Protein AF-A0A3D8L7M0-F1 (afdb_monomer_lite)

Radius of gyration: 15.33 Å; chains: 1; bounding box: 35×17×42 Å

Secondary structure (DSSP, 8-state):
--HHHHHHHHHHHHHHHHHHHH--GGGS-TTSHHHHHHHHHHHHHHHHHHHHHHHHHHHHHHHH--

pLDDT: mean 83.76, std 6.87, range [54.59, 92.25]

Structure (mmCIF, N/CA/C/O backbone):
data_AF-A0A3D8L7M0-F1
#
_entry.id   AF-A0A3D8L7M0-F1
#
loop_
_atom_site.group_PDB
_atom_site.id
_atom_site.type_symbol
_atom_site.label_atom_id
_atom_site.label_alt_id
_atom_site.label_comp_id
_atom_site.label_asym_id
_atom_site.label_entity_id
_atom_site.label_seq_id
_atom_site.pdbx_PDB_ins_code
_atom_site.Cartn_x
_atom_site.Cartn_y
_atom_site.Cartn_z
_atom_site.occupancy
_atom_site.B_iso_or_equiv
_atom_site.auth_seq_id
_atom_site.auth_comp_id
_atom_site.auth_asym_id
_atom_site.auth_atom_id
_atom_site.pdbx_PDB_model_num
ATOM 1 N N . MET A 1 1 ? 7.107 2.031 -18.268 1.00 61.59 1 MET A N 1
ATOM 2 C CA . MET A 1 1 ? 6.537 2.852 -17.186 1.00 61.59 1 MET A CA 1
ATOM 3 C C . MET A 1 1 ? 7.680 3.721 -16.721 1.00 61.59 1 MET A C 1
ATOM 5 O O . MET A 1 1 ? 8.765 3.177 -16.550 1.00 61.59 1 MET A O 1
ATOM 9 N N . ASP A 1 2 ? 7.498 5.035 -16.644 1.00 77.06 2 ASP A N 1
ATOM 10 C CA . ASP A 1 2 ? 8.613 5.926 -16.320 1.00 77.06 2 ASP A CA 1
ATOM 11 C C . ASP A 1 2 ? 9.122 5.666 -14.897 1.00 77.06 2 ASP A C 1
ATOM 13 O O . ASP A 1 2 ? 8.346 5.335 -14.000 1.00 77.06 2 ASP A O 1
ATOM 17 N N . ILE A 1 3 ? 10.422 5.853 -14.664 1.00 77.25 3 ILE A N 1
ATOM 18 C CA . ILE A 1 3 ? 11.054 5.699 -13.338 1.00 77.25 3 ILE A CA 1
ATOM 19 C C . ILE A 1 3 ? 10.343 6.532 -12.258 1.00 77.25 3 ILE A C 1
ATOM 21 O O . ILE A 1 3 ? 10.220 6.100 -11.113 1.00 77.25 3 ILE A O 1
ATOM 25 N N . VAL A 1 4 ? 9.801 7.689 -12.643 1.00 82.75 4 VAL A N 1
ATOM 26 C CA . VAL A 1 4 ? 9.005 8.567 -11.774 1.00 82.75 4 VAL A CA 1
ATOM 27 C C . VAL A 1 4 ? 7.727 7.875 -11.285 1.00 82.75 4 VAL A C 1
ATOM 29 O O . VAL A 1 4 ? 7.399 7.960 -10.102 1.00 82.75 4 VAL A O 1
ATOM 32 N N . LEU A 1 5 ? 7.029 7.146 -12.161 1.00 81.81 5 LEU A N 1
ATOM 33 C CA . LEU A 1 5 ? 5.825 6.384 -11.814 1.00 81.81 5 LEU A CA 1
ATOM 34 C C . LEU A 1 5 ? 6.152 5.232 -10.859 1.00 81.81 5 LEU A C 1
ATOM 36 O O . LEU A 1 5 ? 5.431 5.021 -9.888 1.00 81.81 5 LEU A O 1
ATOM 40 N N . THR A 1 6 ? 7.268 4.536 -11.076 1.00 80.50 6 THR A N 1
ATOM 41 C CA . THR A 1 6 ? 7.712 3.457 -10.181 1.00 80.50 6 THR A CA 1
ATOM 42 C C . THR A 1 6 ? 8.020 3.982 -8.775 1.00 80.50 6 THR A C 1
ATOM 44 O O . THR A 1 6 ? 7.606 3.378 -7.786 1.00 80.50 6 THR A O 1
ATOM 47 N N . ILE A 1 7 ? 8.671 5.147 -8.666 1.00 85.62 7 ILE A N 1
ATOM 48 C CA . ILE A 1 7 ? 8.918 5.823 -7.380 1.00 85.62 7 ILE A CA 1
ATOM 49 C C . ILE A 1 7 ? 7.596 6.218 -6.703 1.00 85.62 7 ILE A C 1
ATOM 51 O O . ILE A 1 7 ? 7.429 6.009 -5.500 1.00 85.62 7 ILE A O 1
ATOM 55 N N . LEU A 1 8 ? 6.627 6.732 -7.466 1.00 87.81 8 LEU A N 1
ATOM 56 C CA . LEU A 1 8 ? 5.304 7.099 -6.952 1.00 87.81 8 LEU A CA 1
ATOM 57 C C . LEU A 1 8 ? 4.539 5.883 -6.389 1.00 87.81 8 LEU A C 1
ATOM 59 O O . LEU A 1 8 ? 3.869 5.979 -5.355 1.00 87.81 8 LEU A O 1
ATOM 63 N N . CYS A 1 9 ? 4.664 4.722 -7.038 1.00 86.94 9 CYS A N 1
ATOM 64 C CA . CYS A 1 9 ? 4.090 3.459 -6.572 1.00 86.94 9 CYS A CA 1
ATOM 65 C C . CYS A 1 9 ? 4.707 2.999 -5.244 1.00 86.94 9 CYS A C 1
ATOM 67 O O . CYS A 1 9 ? 3.972 2.613 -4.333 1.00 86.94 9 CYS A O 1
ATOM 69 N N . VAL A 1 10 ? 6.031 3.110 -5.088 1.00 88.44 10 VAL A N 1
ATOM 70 C CA . VAL A 1 10 ? 6.725 2.809 -3.821 1.00 88.44 10 VAL A CA 1
ATOM 71 C C . VAL A 1 10 ? 6.229 3.727 -2.696 1.00 88.44 10 VAL A C 1
ATOM 73 O O . VAL A 1 10 ? 5.912 3.255 -1.602 1.00 88.44 10 VAL A O 1
ATOM 76 N N . PHE A 1 11 ? 6.082 5.027 -2.971 1.00 90.69 11 PHE A N 1
ATOM 77 C CA . PHE A 1 11 ? 5.519 5.984 -2.012 1.00 90.69 11 PHE A CA 1
ATOM 78 C C . PHE A 1 11 ? 4.072 5.656 -1.626 1.00 90.69 11 PHE A C 1
ATOM 80 O O . PHE A 1 11 ? 3.704 5.768 -0.455 1.00 90.69 11 PHE A O 1
ATOM 87 N N . SER A 1 12 ? 3.258 5.208 -2.583 1.00 87.56 12 SER A N 1
ATOM 88 C CA . SER A 1 12 ? 1.868 4.811 -2.329 1.00 87.56 12 SER A CA 1
ATOM 89 C C . SER A 1 12 ? 1.771 3.605 -1.389 1.00 87.56 12 SER A C 1
ATOM 91 O O . SER A 1 12 ? 0.921 3.592 -0.499 1.00 87.56 12 SER A O 1
ATOM 93 N N . ILE A 1 13 ? 2.677 2.629 -1.516 1.00 89.19 13 ILE A N 1
ATOM 94 C CA . ILE A 1 13 ? 2.753 1.481 -0.599 1.00 89.19 13 ILE A CA 1
ATOM 95 C C . ILE A 1 13 ? 3.123 1.943 0.812 1.00 89.19 13 ILE A C 1
ATOM 97 O O . ILE A 1 13 ? 2.462 1.560 1.777 1.00 89.19 13 ILE A O 1
ATOM 101 N N . LEU A 1 14 ? 4.139 2.802 0.939 1.00 90.44 14 LEU A N 1
ATOM 102 C CA . LEU A 1 14 ? 4.558 3.377 2.223 1.00 90.44 14 LEU A CA 1
ATOM 103 C C . LEU A 1 14 ? 3.410 4.118 2.923 1.00 90.44 14 LEU A C 1
ATOM 105 O O . LEU A 1 14 ? 3.167 3.903 4.113 1.00 90.44 14 LEU A O 1
ATOM 109 N N . LEU A 1 15 ? 2.667 4.943 2.182 1.00 88.44 15 LEU A N 1
ATOM 110 C CA . LEU A 1 15 ? 1.490 5.641 2.700 1.00 88.44 15 LEU A CA 1
ATOM 111 C C . LEU A 1 15 ? 0.394 4.669 3.143 1.00 88.44 15 LEU A C 1
ATOM 113 O O . LEU A 1 15 ? -0.149 4.825 4.237 1.00 88.44 15 LEU A O 1
ATOM 117 N N . GLY A 1 16 ? 0.094 3.646 2.343 1.00 86.31 16 GLY A N 1
ATOM 118 C CA . GLY A 1 16 ? -0.907 2.644 2.697 1.00 86.31 16 GLY A CA 1
ATOM 119 C C . GLY A 1 16 ? -0.546 1.864 3.967 1.00 86.31 16 GLY A C 1
ATOM 120 O O . GLY A 1 16 ? -1.392 1.710 4.851 1.00 86.31 16 GLY A O 1
ATOM 121 N N . ILE A 1 17 ? 0.725 1.470 4.127 1.00 88.25 17 ILE A N 1
ATOM 122 C CA . ILE A 1 17 ? 1.225 0.828 5.355 1.00 88.25 17 ILE A CA 1
ATOM 123 C C . ILE A 1 17 ? 1.069 1.775 6.550 1.00 88.25 17 ILE A C 1
ATOM 125 O O . ILE A 1 17 ? 0.564 1.372 7.599 1.00 88.25 17 ILE A O 1
ATOM 129 N N . MET A 1 18 ? 1.445 3.048 6.400 1.00 89.44 18 MET A N 1
ATOM 130 C CA . MET A 1 18 ? 1.318 4.041 7.469 1.00 89.44 18 MET A CA 1
ATOM 131 C C . MET A 1 18 ? -0.142 4.230 7.909 1.00 89.44 18 MET A C 1
ATOM 133 O O . MET A 1 18 ? -0.423 4.298 9.110 1.00 89.44 18 MET A O 1
ATOM 137 N N . ILE A 1 19 ? -1.077 4.285 6.955 1.00 85.44 19 ILE A N 1
ATOM 138 C CA . ILE A 1 19 ? -2.515 4.412 7.222 1.00 85.44 19 ILE A CA 1
ATOM 139 C C . ILE A 1 19 ? -3.014 3.207 8.020 1.00 85.44 19 ILE A C 1
ATOM 141 O O . ILE A 1 19 ? -3.670 3.405 9.045 1.00 85.44 19 ILE A O 1
ATOM 145 N N . ILE A 1 20 ? -2.653 1.991 7.601 1.00 86.06 20 ILE A N 1
ATOM 146 C CA . ILE A 1 20 ? -3.013 0.742 8.281 1.00 86.06 20 ILE A CA 1
ATOM 147 C C . ILE A 1 20 ? -2.472 0.716 9.715 1.00 86.06 20 ILE A C 1
ATOM 149 O O . ILE A 1 20 ? -3.221 0.468 10.661 1.00 86.06 20 ILE A O 1
ATOM 153 N N . VAL A 1 21 ? -1.184 1.020 9.898 1.00 84.81 21 VAL A N 1
ATOM 154 C CA . VAL A 1 21 ? -0.534 0.971 11.215 1.00 84.81 21 VAL A CA 1
ATOM 155 C C . VAL A 1 21 ? -1.120 2.012 12.172 1.00 84.81 21 VAL A C 1
ATOM 157 O O . VAL A 1 21 ? -1.273 1.721 13.362 1.00 84.81 21 VAL A O 1
ATOM 160 N N . ARG A 1 22 ? -1.485 3.206 11.682 1.00 82.88 22 ARG A N 1
ATOM 161 C CA . ARG A 1 22 ? -2.160 4.232 12.498 1.00 82.88 22 ARG A CA 1
ATOM 162 C C . ARG A 1 22 ? -3.618 3.889 12.801 1.00 82.88 22 ARG A C 1
ATOM 164 O O . ARG A 1 22 ? -4.087 4.159 13.907 1.00 82.88 22 ARG A O 1
ATOM 171 N N . HIS A 1 23 ? -4.342 3.301 11.856 1.00 79.12 23 HIS A N 1
ATOM 172 C CA . HIS A 1 23 ? -5.771 3.015 11.987 1.00 79.12 23 HIS A CA 1
ATOM 173 C C . HIS A 1 23 ? -6.009 1.564 12.405 1.00 79.12 23 HIS A C 1
ATOM 175 O O . HIS A 1 23 ? -6.686 0.805 11.716 1.00 79.12 23 HIS A O 1
ATOM 181 N N . LYS A 1 24 ? -5.486 1.195 13.585 1.00 73.50 24 LYS A N 1
ATOM 182 C CA . LYS A 1 24 ? -5.763 -0.092 14.243 1.00 73.50 24 LYS A CA 1
ATOM 183 C C . LYS A 1 24 ? -7.245 -0.184 14.630 1.00 73.50 24 LYS A C 1
ATOM 185 O O . LYS A 1 24 ? -7.622 0.138 15.757 1.00 73.50 24 LYS A O 1
ATOM 190 N N . PHE A 1 25 ? -8.089 -0.565 13.675 1.00 75.94 25 PHE A N 1
ATOM 191 C CA . PHE A 1 25 ? -9.540 -0.690 13.841 1.00 75.94 25 PHE A CA 1
ATOM 192 C C . PHE A 1 25 ? -9.913 -1.820 14.814 1.00 75.94 25 PHE A C 1
ATOM 194 O O . PHE A 1 25 ? -10.900 -1.710 15.526 1.00 75.94 25 PHE A O 1
ATOM 201 N N . TYR A 1 26 ? -9.057 -2.839 14.932 1.00 73.44 26 TYR A N 1
ATOM 202 C CA . TYR A 1 26 ? -9.208 -4.019 15.799 1.00 73.44 26 TYR A CA 1
ATOM 203 C C . TYR A 1 26 ? -9.201 -3.727 17.309 1.00 73.44 26 TYR A C 1
ATOM 205 O O . TYR A 1 26 ? -9.354 -4.642 18.108 1.00 73.44 26 TYR A O 1
ATOM 213 N N . LYS A 1 27 ? -9.002 -2.469 17.716 1.00 75.94 27 LYS A N 1
ATOM 214 C CA . LYS A 1 27 ? -9.059 -2.052 19.124 1.00 75.94 27 LYS A CA 1
ATOM 215 C C . LYS A 1 27 ? -10.437 -1.518 19.549 1.00 75.94 27 LYS A C 1
ATOM 217 O O . LYS A 1 27 ? -10.591 -1.158 20.709 1.00 75.94 27 LYS A O 1
ATOM 222 N N . TYR A 1 28 ? -11.384 -1.401 18.617 1.00 78.94 28 TYR A N 1
ATOM 223 C CA . TYR A 1 28 ? -12.711 -0.823 18.842 1.00 78.94 28 TYR A CA 1
ATOM 224 C C . TYR A 1 28 ? -13.786 -1.902 18.771 1.00 78.94 28 TYR A C 1
ATOM 226 O O . TYR A 1 28 ? -13.671 -2.830 17.970 1.00 78.94 28 TYR A O 1
ATOM 234 N N . ASP A 1 29 ? -14.826 -1.750 19.587 1.00 77.25 29 ASP A N 1
ATOM 235 C CA . ASP A 1 29 ? -15.998 -2.621 19.558 1.00 77.25 29 ASP A CA 1
ATOM 236 C C . ASP A 1 29 ? -16.787 -2.441 18.256 1.00 77.25 29 ASP A C 1
ATOM 238 O O . ASP A 1 29 ? -16.893 -1.331 17.730 1.00 77.25 29 ASP A O 1
ATOM 242 N N . MET A 1 30 ? -17.363 -3.525 17.726 1.00 75.12 30 MET A N 1
ATOM 243 C CA . MET A 1 30 ? -18.046 -3.492 16.420 1.00 75.12 30 MET A CA 1
ATOM 244 C C . MET A 1 30 ? -19.287 -2.588 16.404 1.00 75.12 30 MET A C 1
ATOM 246 O O . MET A 1 30 ? -19.686 -2.113 15.343 1.00 75.12 30 MET A O 1
ATOM 250 N N . SER A 1 31 ? -19.896 -2.347 17.566 1.00 78.69 31 SER A N 1
ATOM 251 C CA . SER A 1 31 ? -21.044 -1.450 17.728 1.00 78.69 31 SER A CA 1
ATOM 252 C C . SER A 1 31 ? -20.663 0.031 17.745 1.00 78.69 31 SER A C 1
ATOM 254 O O . SER A 1 31 ? -21.545 0.887 17.757 1.00 78.69 31 SER A O 1
ATOM 256 N N . ASP A 1 32 ? -19.368 0.348 17.779 1.00 81.62 32 ASP A N 1
ATOM 257 C CA . ASP A 1 32 ? -18.882 1.710 17.928 1.00 81.62 32 ASP A CA 1
ATOM 258 C C . ASP A 1 32 ? -18.727 2.394 16.559 1.00 81.62 32 ASP A C 1
ATOM 260 O O . ASP A 1 32 ? -18.143 1.857 15.614 1.00 81.62 32 ASP A O 1
ATOM 264 N N .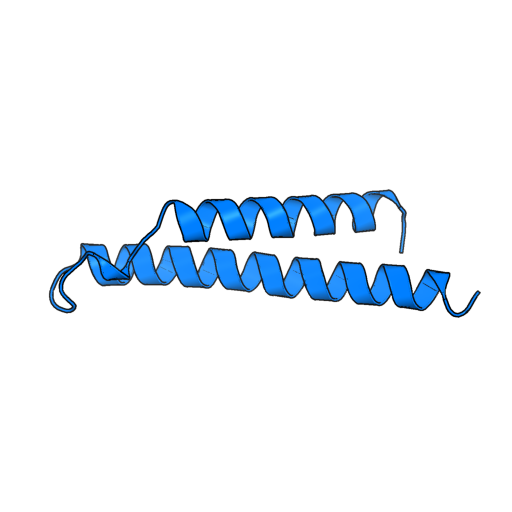 MET A 1 33 ? -19.211 3.628 16.429 1.00 81.75 33 MET A N 1
ATOM 265 C CA . MET A 1 33 ? -19.175 4.383 15.166 1.00 81.75 33 MET A CA 1
ATOM 266 C C . MET A 1 33 ? -17.724 4.640 14.695 1.00 81.75 33 MET A C 1
ATOM 268 O O . MET A 1 33 ? -17.427 4.767 13.499 1.00 81.75 33 MET A O 1
ATOM 272 N N . LEU A 1 34 ? -16.790 4.649 15.652 1.00 82.94 34 LEU A N 1
ATOM 273 C CA . LEU A 1 34 ? -15.347 4.736 15.435 1.00 82.94 34 LEU A CA 1
ATOM 274 C C . LEU A 1 34 ? -14.767 3.496 14.739 1.00 82.94 34 LEU A C 1
ATOM 276 O O . LEU A 1 34 ? -13.817 3.642 13.963 1.00 82.94 34 LEU A O 1
ATOM 280 N N . PHE A 1 35 ? -15.336 2.304 14.957 1.00 86.00 35 PHE A N 1
ATOM 281 C CA . PHE A 1 35 ? -14.907 1.073 14.288 1.00 86.00 35 PHE A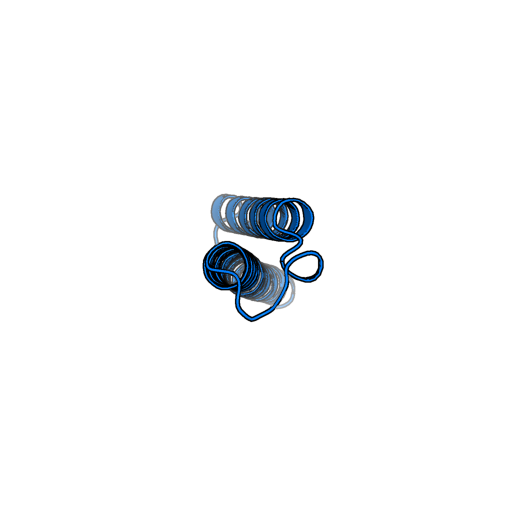 CA 1
ATOM 282 C C . PHE A 1 35 ? -15.118 1.177 12.779 1.00 86.00 35 PHE A C 1
ATOM 284 O O . PHE A 1 35 ? -14.165 1.016 12.017 1.00 86.00 35 PHE A O 1
ATOM 291 N N . VAL A 1 36 ? -16.329 1.545 12.345 1.00 85.38 36 VAL A N 1
ATOM 292 C CA . VAL A 1 36 ? -16.679 1.683 10.919 1.00 85.38 36 VAL A CA 1
ATOM 293 C C . VAL A 1 36 ? -15.777 2.705 10.229 1.00 85.38 36 VAL A C 1
ATOM 295 O O . VAL A 1 36 ? -15.269 2.467 9.132 1.00 85.38 36 VAL A O 1
ATOM 298 N N . THR A 1 37 ? -15.517 3.829 10.896 1.00 87.25 37 THR A N 1
ATOM 299 C CA . THR A 1 37 ? -14.654 4.887 10.358 1.00 87.25 37 THR A CA 1
ATOM 300 C C . THR A 1 37 ? -13.210 4.408 10.199 1.00 87.25 37 THR A C 1
ATOM 302 O O . THR A 1 37 ? -12.610 4.586 9.138 1.00 87.25 37 THR A O 1
ATOM 305 N N . LYS A 1 38 ? -12.646 3.744 11.217 1.00 83.75 38 LYS A N 1
ATOM 306 C CA . LYS A 1 38 ? -11.275 3.215 11.143 1.00 83.75 38 LYS A CA 1
ATOM 307 C C . LYS A 1 38 ? -11.142 2.051 10.171 1.00 83.75 38 LYS A C 1
ATOM 309 O O . LYS A 1 38 ? -10.119 1.963 9.499 1.00 83.75 38 LYS A O 1
ATOM 314 N N . LEU A 1 39 ? -12.166 1.208 10.056 1.00 86.44 39 LEU A N 1
ATOM 315 C CA . LEU A 1 39 ? -12.237 0.138 9.065 1.00 86.44 39 LEU A CA 1
ATOM 316 C C . LEU A 1 39 ? -12.205 0.714 7.645 1.00 86.44 39 LEU A C 1
ATOM 318 O O . LEU A 1 39 ? -11.421 0.258 6.819 1.00 86.44 39 LEU A O 1
ATOM 322 N N . LYS A 1 40 ? -12.984 1.767 7.372 1.00 89.12 40 LYS A N 1
ATOM 323 C CA . LYS A 1 40 ? -12.978 2.447 6.070 1.00 89.12 40 LYS A CA 1
ATOM 324 C C . LYS A 1 40 ? -11.600 3.032 5.740 1.00 89.12 40 LYS A C 1
ATOM 326 O O . LYS A 1 40 ? -11.116 2.844 4.626 1.00 89.12 40 LYS A O 1
ATOM 331 N N . SER A 1 41 ? -10.936 3.670 6.707 1.00 87.50 41 SER A N 1
ATOM 332 C CA . SER A 1 41 ? -9.561 4.168 6.535 1.00 87.50 41 SER A CA 1
ATOM 333 C C . SER A 1 41 ? -8.548 3.042 6.307 1.00 87.50 41 SER A C 1
ATOM 335 O O . SER A 1 41 ? -7.656 3.183 5.474 1.00 87.50 41 SER A O 1
ATOM 337 N N . PHE A 1 42 ? -8.690 1.912 7.005 1.00 89.44 42 PHE A N 1
ATOM 338 C CA . PHE A 1 42 ? -7.846 0.734 6.803 1.00 89.44 42 PHE A CA 1
ATOM 339 C C . PHE A 1 42 ? -8.010 0.159 5.391 1.00 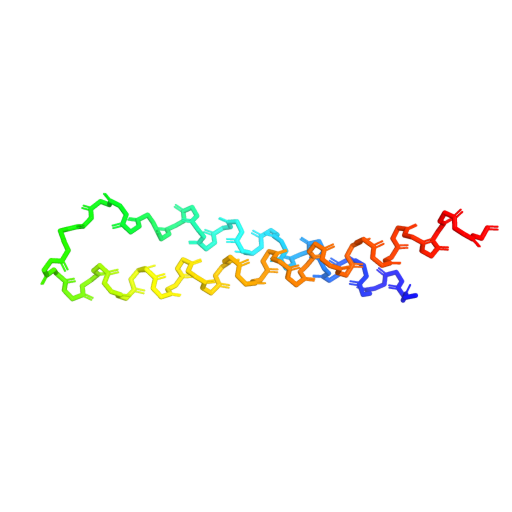89.44 42 PHE A C 1
ATOM 341 O O . PHE A 1 42 ? -7.014 -0.081 4.713 1.00 89.44 42 PHE A O 1
ATOM 348 N N . ILE A 1 43 ? -9.252 0.012 4.917 1.00 89.81 43 ILE A N 1
ATOM 349 C CA . ILE A 1 43 ? -9.556 -0.446 3.553 1.00 89.81 43 ILE A CA 1
ATOM 350 C C . ILE A 1 43 ? -8.949 0.509 2.519 1.00 89.81 43 ILE A C 1
ATOM 352 O O . ILE A 1 43 ? -8.354 0.053 1.548 1.00 89.81 43 ILE A O 1
ATOM 356 N N . LEU A 1 44 ? -9.030 1.825 2.745 1.00 90.38 44 LEU A N 1
ATOM 357 C CA . LEU A 1 44 ? -8.405 2.814 1.865 1.00 90.38 44 LEU A CA 1
ATOM 358 C C . LEU A 1 44 ? -6.884 2.609 1.777 1.00 90.38 44 LEU A C 1
ATOM 360 O O . LEU A 1 44 ? -6.326 2.584 0.683 1.00 90.38 44 LEU A O 1
ATOM 364 N N . GLY A 1 45 ? -6.220 2.409 2.920 1.00 88.44 45 GLY A N 1
ATOM 365 C CA . GLY A 1 45 ? -4.792 2.087 2.964 1.00 88.44 45 GLY A CA 1
ATOM 366 C C . GLY A 1 45 ? -4.463 0.795 2.211 1.00 88.44 45 GLY A C 1
ATOM 367 O O . GLY A 1 45 ? -3.478 0.743 1.479 1.00 88.44 45 GLY A O 1
ATOM 368 N N . LEU A 1 46 ? -5.321 -0.220 2.323 1.00 88.88 46 LEU A N 1
ATOM 369 C CA . LEU A 1 46 ? -5.159 -1.498 1.632 1.00 88.88 46 LEU A CA 1
ATOM 370 C C . LEU A 1 46 ? -5.281 -1.357 0.105 1.00 88.88 46 LEU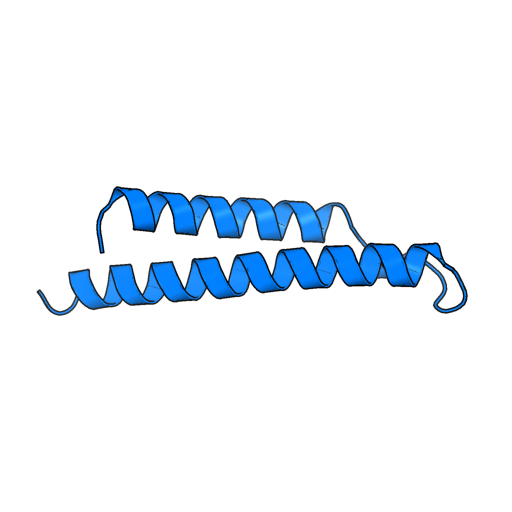 A C 1
ATOM 372 O O . LEU A 1 46 ? -4.483 -1.935 -0.631 1.00 88.88 46 LEU A O 1
ATOM 376 N N . ILE A 1 47 ? -6.219 -0.530 -0.370 1.00 92.25 47 ILE A N 1
ATOM 377 C CA . ILE A 1 47 ? -6.367 -0.193 -1.795 1.00 92.25 47 ILE A CA 1
ATOM 378 C C . ILE A 1 47 ? -5.104 0.507 -2.311 1.00 92.25 47 ILE A C 1
ATOM 380 O O . ILE A 1 47 ? -4.587 0.134 -3.363 1.00 92.25 47 ILE A O 1
ATOM 384 N N . PHE A 1 48 ? -4.563 1.470 -1.559 1.00 89.38 48 PHE A N 1
ATOM 385 C CA . PHE A 1 48 ? -3.314 2.152 -1.920 1.00 89.38 48 PHE A CA 1
ATOM 386 C C . PHE A 1 48 ? -2.134 1.182 -2.066 1.00 89.38 48 PHE A C 1
ATOM 388 O O . PHE A 1 48 ? -1.353 1.302 -3.011 1.00 89.38 48 PHE A O 1
ATOM 395 N N . ILE A 1 49 ? -2.029 0.190 -1.176 1.00 90.75 49 ILE A N 1
ATOM 396 C CA . ILE A 1 49 ? -1.000 -0.856 -1.264 1.00 90.75 49 ILE A CA 1
ATOM 397 C C . ILE A 1 49 ? -1.202 -1.718 -2.512 1.00 90.75 49 ILE A C 1
ATOM 399 O O . ILE A 1 49 ? -0.234 -1.973 -3.223 1.00 90.75 49 ILE A O 1
ATOM 403 N N . MET A 1 50 ? -2.436 -2.142 -2.807 1.00 90.94 50 MET A N 1
ATOM 404 C CA . MET A 1 50 ? -2.729 -2.951 -3.997 1.00 90.94 50 MET A CA 1
ATOM 405 C C . MET A 1 50 ? -2.385 -2.219 -5.296 1.00 90.94 50 MET A C 1
ATOM 407 O O . MET A 1 50 ? -1.730 -2.792 -6.165 1.00 90.94 50 MET A O 1
ATOM 411 N N . VAL A 1 51 ? -2.772 -0.946 -5.416 1.00 90.00 51 VAL A N 1
ATOM 412 C CA . VAL A 1 51 ? -2.458 -0.123 -6.594 1.00 90.00 51 VAL A CA 1
ATOM 413 C C . VAL A 1 51 ? -0.948 0.078 -6.731 1.00 90.00 51 VAL A C 1
ATOM 415 O O . VAL A 1 51 ? -0.397 -0.076 -7.821 1.00 90.00 51 VAL A O 1
ATOM 418 N N . GLY A 1 52 ? -0.259 0.374 -5.627 1.00 88.94 52 GLY A N 1
ATOM 419 C CA . GLY A 1 52 ? 1.192 0.531 -5.629 1.00 88.94 52 GLY A CA 1
ATOM 420 C C . GLY A 1 52 ? 1.933 -0.757 -6.002 1.00 88.94 52 GLY A C 1
ATOM 421 O O . GLY A 1 52 ? 2.871 -0.707 -6.794 1.00 88.94 52 GLY A O 1
ATOM 422 N N . LEU A 1 53 ? 1.491 -1.915 -5.497 1.00 89.44 53 LEU A N 1
ATOM 423 C CA . LEU A 1 53 ? 2.045 -3.226 -5.853 1.00 89.44 53 LEU A CA 1
ATOM 424 C C . LEU A 1 53 ? 1.842 -3.544 -7.331 1.00 89.44 53 LEU A C 1
ATOM 426 O O . LEU A 1 53 ? 2.778 -3.991 -7.985 1.00 89.44 53 LEU A O 1
ATOM 430 N N . TYR A 1 54 ? 0.647 -3.286 -7.864 1.00 89.56 54 TYR A N 1
ATOM 431 C CA . TYR A 1 54 ? 0.354 -3.511 -9.276 1.00 89.56 54 TYR A CA 1
ATOM 432 C C . TYR A 1 54 ? 1.280 -2.691 -10.182 1.00 89.56 54 TYR A C 1
ATOM 434 O O . TYR A 1 54 ? 1.887 -3.234 -11.103 1.00 89.56 54 TYR A O 1
ATOM 442 N N . GLY A 1 55 ? 1.459 -1.402 -9.875 1.00 86.38 55 GLY A N 1
ATOM 443 C CA . GLY A 1 55 ? 2.385 -0.547 -10.618 1.00 86.38 55 GLY A CA 1
ATOM 444 C C . GLY A 1 55 ? 3.847 -0.982 -10.480 1.00 86.38 55 GLY A C 1
ATOM 445 O O . GLY A 1 55 ? 4.586 -0.976 -11.463 1.00 86.38 55 GLY A O 1
ATOM 446 N N . LEU A 1 56 ? 4.273 -1.433 -9.295 1.00 87.44 56 LEU A N 1
ATOM 447 C CA . LEU A 1 56 ? 5.615 -1.996 -9.113 1.00 87.44 5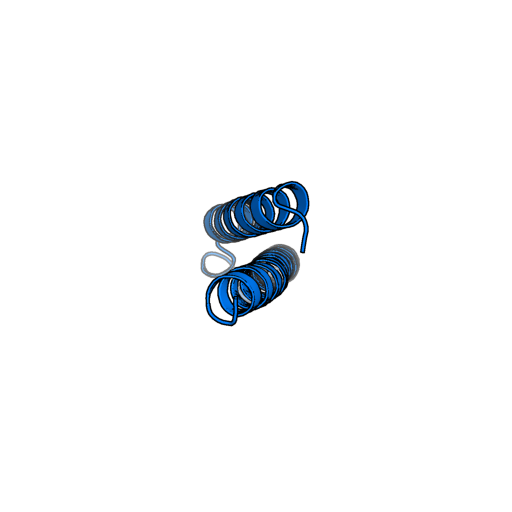6 LEU A CA 1
ATOM 448 C C . LEU A 1 56 ? 5.831 -3.255 -9.957 1.00 87.44 56 LEU A C 1
ATOM 450 O O . LEU A 1 56 ? 6.872 -3.377 -10.597 1.00 87.44 56 LEU A O 1
ATOM 454 N N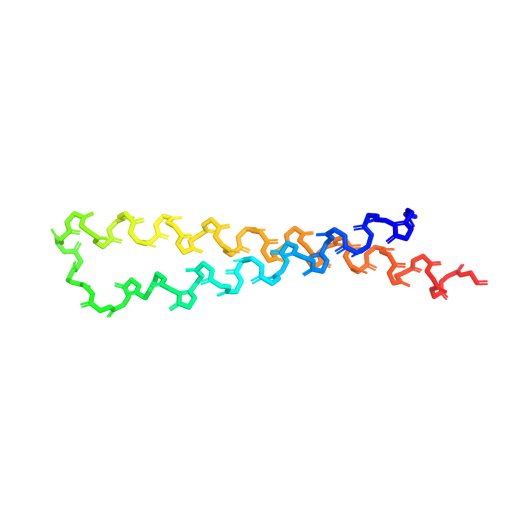 . LEU A 1 57 ? 4.860 -4.170 -9.977 1.00 87.88 57 LEU A N 1
ATOM 455 C CA . LEU A 1 57 ? 4.938 -5.403 -10.760 1.00 87.88 57 LEU A CA 1
ATOM 456 C C . LEU A 1 57 ? 5.000 -5.116 -12.264 1.00 87.88 57 LEU A C 1
ATOM 458 O O . LEU A 1 57 ? 5.827 -5.717 -12.941 1.00 87.88 57 LEU A O 1
ATOM 462 N N . ASP A 1 58 ? 4.205 -4.174 -12.783 1.00 85.94 58 ASP A N 1
ATOM 463 C CA . ASP A 1 58 ? 4.281 -3.752 -14.193 1.00 85.94 58 ASP A CA 1
ATOM 464 C C . ASP A 1 58 ? 5.634 -3.096 -14.527 1.00 85.94 58 ASP A C 1
ATOM 466 O O . ASP A 1 58 ? 6.233 -3.369 -15.570 1.00 85.94 58 ASP A O 1
ATOM 470 N N . GLY A 1 59 ? 6.158 -2.267 -13.617 1.00 82.56 59 GLY A N 1
ATOM 471 C CA . GLY A 1 59 ? 7.480 -1.657 -13.752 1.00 82.56 59 GLY A CA 1
ATOM 472 C C . GLY A 1 59 ? 8.610 -2.690 -13.787 1.00 82.56 59 GLY A C 1
ATOM 473 O O . GLY A 1 59 ? 9.482 -2.619 -14.654 1.00 82.56 59 GLY A O 1
ATOM 474 N N . ILE A 1 60 ? 8.573 -3.675 -12.885 1.00 83.38 60 ILE A N 1
ATOM 475 C CA . ILE A 1 60 ? 9.553 -4.769 -12.822 1.00 83.38 60 ILE A CA 1
ATOM 476 C C . ILE A 1 60 ? 9.424 -5.679 -14.045 1.00 83.38 60 ILE A C 1
ATOM 478 O O . ILE A 1 60 ? 10.435 -6.010 -14.655 1.00 83.38 60 ILE A O 1
ATOM 482 N N . ALA A 1 61 ? 8.206 -6.049 -14.448 1.00 84.06 61 ALA A N 1
ATOM 483 C CA . ALA A 1 61 ? 7.973 -6.893 -15.618 1.00 84.06 61 ALA A CA 1
ATOM 484 C C . ALA A 1 61 ? 8.523 -6.257 -16.903 1.00 84.06 61 ALA A C 1
ATOM 486 O O . ALA A 1 61 ? 9.117 -6.949 -17.726 1.00 84.06 61 ALA A O 1
ATOM 487 N N . LYS A 1 62 ? 8.395 -4.932 -17.056 1.00 79.31 62 LYS A N 1
ATOM 488 C CA . LYS A 1 62 ? 9.010 -4.198 -18.173 1.00 79.31 62 LYS A CA 1
ATOM 489 C C . LYS A 1 62 ? 10.537 -4.230 -18.135 1.00 79.31 62 LYS A C 1
ATOM 491 O O . LYS A 1 62 ? 11.145 -4.389 -19.185 1.00 79.31 62 LYS A O 1
ATOM 496 N N . LEU A 1 63 ? 11.145 -4.116 -16.955 1.00 78.69 63 LEU A N 1
ATOM 497 C CA . LEU A 1 63 ? 12.599 -4.225 -16.780 1.00 78.69 63 LEU A CA 1
ATOM 498 C C . LEU A 1 63 ? 13.137 -5.637 -17.054 1.00 78.69 63 LEU A C 1
ATOM 500 O O . LEU A 1 63 ? 14.275 -5.766 -17.477 1.00 78.69 63 LEU A O 1
ATOM 504 N N . LEU A 1 64 ? 12.338 -6.674 -16.793 1.00 80.62 64 LEU A N 1
ATOM 505 C CA . LEU A 1 64 ? 12.722 -8.082 -16.960 1.00 80.62 64 LEU A CA 1
ATOM 506 C C . LEU A 1 64 ? 12.508 -8.605 -18.390 1.00 80.62 64 LEU A C 1
ATOM 508 O O . LEU A 1 64 ? 13.155 -9.567 -18.788 1.00 80.62 64 LEU A O 1
ATOM 512 N N . ASN A 1 65 ? 11.585 -7.997 -19.140 1.00 69.94 65 ASN A N 1
ATOM 513 C CA . ASN A 1 65 ? 11.275 -8.342 -20.532 1.00 69.94 65 ASN A CA 1
ATOM 514 C C . ASN A 1 65 ? 12.015 -7.449 -21.557 1.00 69.94 65 ASN A C 1
ATOM 516 O O . ASN A 1 65 ? 11.622 -7.408 -22.722 1.00 69.94 65 ASN A O 1
ATOM 520 N N . THR A 1 66 ? 13.034 -6.705 -21.110 1.00 54.59 66 THR A N 1
ATOM 521 C CA . THR A 1 66 ? 13.967 -5.909 -21.931 1.00 54.59 66 THR A CA 1
ATOM 522 C C . THR A 1 66 ? 15.365 -6.491 -21.776 1.00 54.59 66 THR A C 1
ATOM 524 O O . THR A 1 66 ? 16.086 -6.561 -22.794 1.00 54.59 66 THR A O 1
#

Foldseek 3Di:
DDPVLLVVLVVLLVQLVVQLVVLPLVVDDPPDPSSVVSVVSNVVSVVSNVVSVVSNVVVVVVVVVD

Sequence (66 aa):
MDIVLTILCVFSILLGIMIIVRHKFYKYDMSDMLFVTKLKSFILGLIFIMVGLYGLLDGIAKLLNT

Organism: NCBI:txid1400979